Protein AF-A0A2N6DA92-F1 (afdb_monomer)

Mean predicted aligned error: 12.21 Å

Foldseek 3Di:
DDDDDDFWFWDDPPPPRDTDTDGPVCPPPPVVVVCVVVVDDTDGDDDDDDALVRQLVVQDDDPVVLVVVVVVCVVPVHCVSVVSSVVSCVVRPHPDPD

Secondary structure (DSSP, 8-state):
-------EEE---TTSS------GGGGG-HHHHHHHHTT---EEEPPPPPPHHHHHHHHSPPHHHHHHHHHHHHHHT--HHHHHHHHHHHHSPPPP--

Solvent-accessible surface area (backbone atoms only — not comparable to full-atom values): 6214 Å² total; per-residue (Å²): 138,83,86,86,80,78,78,31,46,30,60,81,49,80,88,72,82,52,82,54,86,40,61,62,81,54,74,76,38,69,68,58,49,50,48,40,73,75,71,48,77,69,51,71,51,70,81,77,80,79,49,50,63,57,56,40,62,75,66,52,70,53,71,67,57,50,51,50,35,49,51,49,18,69,76,70,74,52,54,65,44,61,53,53,54,47,53,48,41,67,76,40,54,79,82,78,93,124

Structure (mmCIF, N/CA/C/O backbone):
data_AF-A0A2N6DA92-F1
#
_entry.id   AF-A0A2N6DA92-F1
#
loop_
_atom_site.group_PDB
_atom_site.id
_atom_site.type_symbol
_atom_site.label_atom_id
_atom_site.label_alt_id
_atom_site.label_comp_id
_atom_site.label_asym_id
_atom_site.label_entity_id
_atom_site.label_seq_id
_atom_site.pdbx_PDB_ins_code
_atom_site.Cartn_x
_atom_site.Cartn_y
_atom_site.Cartn_z
_atom_site.occupancy
_atom_site.B_iso_or_equiv
_atom_site.auth_seq_id
_atom_site.auth_comp_id
_atom_site.auth_asym_id
_atom_site.auth_atom_id
_atom_site.pdbx_PDB_model_num
ATOM 1 N N . MET A 1 1 ? -8.203 7.074 -22.242 1.00 30.66 1 MET A N 1
ATOM 2 C CA . MET A 1 1 ? -6.950 7.657 -22.763 1.00 30.66 1 MET A CA 1
ATOM 3 C C . MET A 1 1 ? -5.809 6.896 -22.109 1.00 30.66 1 MET A C 1
ATOM 5 O O . MET A 1 1 ? -5.632 7.027 -20.909 1.00 30.66 1 MET A O 1
ATOM 9 N N . LYS A 1 2 ? -5.155 5.987 -22.840 1.00 24.31 2 LYS A N 1
ATOM 10 C CA . LYS A 1 2 ? -4.042 5.177 -22.326 1.00 24.31 2 LYS A CA 1
ATOM 11 C C . LYS A 1 2 ? -2.791 5.715 -23.011 1.00 24.31 2 LYS A C 1
ATOM 13 O O . LYS A 1 2 ? -2.586 5.451 -24.190 1.00 24.31 2 LYS A O 1
ATOM 18 N N . VAL A 1 3 ? -2.056 6.583 -22.324 1.00 21.64 3 VAL A N 1
ATO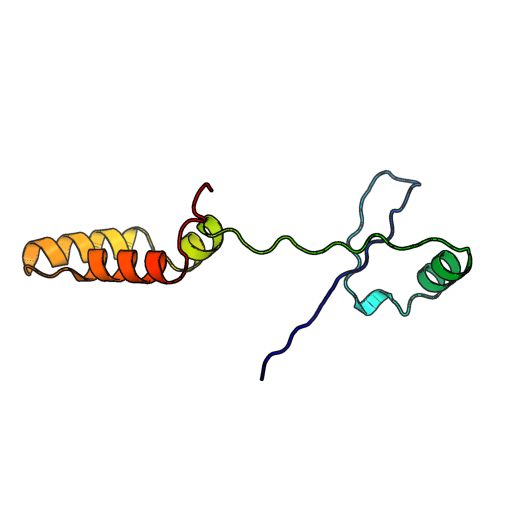M 19 C CA . VAL A 1 3 ? -0.780 7.098 -22.825 1.00 21.64 3 VAL A CA 1
ATOM 20 C C . VAL A 1 3 ? 0.253 6.027 -22.505 1.00 21.64 3 VAL A C 1
ATOM 22 O O . VAL A 1 3 ? 0.660 5.884 -21.359 1.00 21.64 3 VAL A O 1
ATOM 25 N N . ILE A 1 4 ? 0.583 5.208 -23.501 1.00 28.83 4 ILE A N 1
ATOM 26 C CA . ILE A 1 4 ? 1.738 4.312 -23.448 1.00 28.83 4 ILE A CA 1
ATOM 27 C C . ILE A 1 4 ? 2.882 5.099 -24.079 1.00 28.83 4 ILE A C 1
ATOM 29 O O . ILE A 1 4 ? 2.933 5.248 -25.296 1.00 28.83 4 ILE A O 1
ATOM 33 N N . LEU A 1 5 ? 3.743 5.663 -23.245 1.00 29.73 5 LEU A N 1
ATOM 34 C CA . LEU A 1 5 ? 5.006 6.290 -23.623 1.00 29.73 5 LEU A CA 1
ATOM 35 C C . LEU A 1 5 ? 5.963 5.992 -22.446 1.00 29.73 5 LEU A C 1
ATOM 37 O O . LEU A 1 5 ? 5.559 6.205 -21.309 1.00 29.73 5 LEU A O 1
ATOM 41 N N . HIS A 1 6 ? 7.186 5.477 -22.563 1.00 32.78 6 HIS A N 1
ATOM 42 C CA . HIS A 1 6 ? 8.164 5.485 -23.645 1.00 32.78 6 HIS A CA 1
ATOM 43 C C . HIS A 1 6 ? 9.078 4.253 -23.492 1.00 32.78 6 HIS A C 1
ATOM 45 O O . HIS A 1 6 ? 9.568 3.997 -22.396 1.00 32.78 6 HIS A O 1
ATOM 51 N N . ALA A 1 7 ? 9.379 3.533 -24.574 1.00 38.62 7 ALA A N 1
ATOM 52 C CA . ALA A 1 7 ? 10.565 2.677 -24.594 1.00 38.62 7 ALA A CA 1
ATOM 53 C C . ALA A 1 7 ? 11.802 3.588 -24.711 1.00 38.62 7 ALA A C 1
ATOM 55 O O . ALA A 1 7 ? 11.931 4.321 -25.694 1.00 38.62 7 ALA A O 1
ATOM 56 N N . GLY A 1 8 ? 12.667 3.601 -23.695 1.00 49.22 8 GLY A N 1
ATOM 57 C CA . GLY A 1 8 ? 13.948 4.311 -23.731 1.00 49.22 8 GLY A CA 1
ATOM 58 C C . GLY A 1 8 ? 15.002 3.493 -24.483 1.00 49.22 8 GLY A C 1
ATOM 59 O O . GLY A 1 8 ? 15.098 2.282 -24.298 1.00 49.22 8 GLY A O 1
ATOM 60 N N . TYR A 1 9 ? 15.797 4.136 -25.336 1.00 49.66 9 TYR A N 1
ATOM 61 C CA . TYR A 1 9 ? 16.910 3.494 -26.047 1.00 49.66 9 TYR A CA 1
ATOM 62 C C . TYR A 1 9 ? 18.216 3.892 -25.365 1.00 49.66 9 TYR A C 1
ATOM 64 O O . TYR A 1 9 ? 18.424 5.078 -25.139 1.00 49.66 9 TYR A O 1
ATOM 72 N N . TYR A 1 10 ? 19.099 2.940 -25.050 1.00 49.84 10 TYR A N 1
ATOM 73 C CA . TYR A 1 10 ? 20.393 3.233 -24.422 1.00 49.84 10 TYR A CA 1
ATOM 74 C C . TYR A 1 10 ? 21.517 3.116 -25.454 1.00 49.84 10 TYR A C 1
ATOM 76 O O . TYR A 1 10 ? 21.610 2.123 -26.179 1.00 49.84 10 TYR A O 1
ATOM 84 N N . VAL A 1 11 ? 22.412 4.105 -25.483 1.00 46.44 11 VAL A N 1
ATOM 85 C CA . VAL A 1 11 ? 23.694 4.018 -26.197 1.00 46.44 11 VAL A CA 1
ATOM 86 C C . VAL A 1 11 ? 24.772 3.693 -25.163 1.00 46.44 11 VAL A C 1
ATOM 88 O O . VAL A 1 11 ? 24.895 4.372 -24.144 1.00 46.44 11 VAL A O 1
ATOM 91 N N . LYS A 1 12 ? 25.529 2.610 -25.368 1.00 42.06 12 LYS A N 1
ATOM 92 C CA . LYS A 1 12 ? 26.688 2.295 -24.519 1.00 42.06 12 LYS A CA 1
ATOM 93 C C . LYS A 1 12 ? 27.860 3.180 -24.943 1.00 42.06 12 LYS A C 1
ATOM 95 O O . LYS A 1 12 ? 28.466 2.914 -25.974 1.00 42.06 12 LYS A O 1
ATOM 100 N N . ASP A 1 13 ? 28.230 4.158 -24.120 1.00 42.94 13 ASP A N 1
ATOM 101 C CA . ASP A 1 13 ? 29.540 4.809 -24.231 1.00 42.94 13 ASP A CA 1
ATOM 102 C C . ASP A 1 13 ? 30.629 3.840 -23.747 1.00 42.94 13 ASP A C 1
ATOM 104 O O . ASP A 1 13 ? 30.828 3.626 -22.546 1.00 42.94 13 ASP A O 1
ATOM 108 N N . TYR A 1 14 ? 31.339 3.222 -24.692 1.00 39.41 14 TYR A N 1
ATOM 109 C CA . TYR A 1 14 ? 32.429 2.286 -24.397 1.00 39.41 14 TYR A CA 1
ATOM 110 C C . TYR A 1 14 ? 33.711 2.978 -23.902 1.00 39.41 14 TYR A C 1
ATOM 112 O O . TYR A 1 14 ? 34.583 2.298 -23.366 1.00 39.41 14 TYR A O 1
ATOM 120 N N . GLU A 1 15 ? 33.830 4.305 -24.015 1.00 40.94 15 GLU A N 1
ATOM 121 C CA . GLU A 1 15 ? 35.067 5.016 -23.655 1.00 40.94 15 GLU A CA 1
ATOM 122 C C . GLU A 1 15 ? 35.259 5.210 -22.144 1.00 40.94 15 GLU A C 1
ATOM 124 O O . GLU A 1 15 ? 36.393 5.275 -21.683 1.00 40.94 15 GLU A O 1
ATOM 129 N N . ASN A 1 16 ? 34.183 5.237 -21.345 1.00 40.09 16 ASN A N 1
ATOM 130 C CA . ASN A 1 16 ? 34.269 5.617 -19.924 1.00 40.09 16 ASN A CA 1
ATOM 131 C C . ASN A 1 16 ? 33.576 4.648 -18.949 1.00 40.09 16 ASN A C 1
ATOM 133 O O . ASN A 1 16 ? 33.460 4.951 -17.761 1.00 40.09 16 ASN A O 1
ATOM 137 N N . GLY A 1 17 ? 33.068 3.501 -19.422 1.00 40.03 17 GLY A N 1
ATOM 138 C CA . GLY A 1 17 ? 32.395 2.496 -18.579 1.00 40.03 17 GLY A CA 1
ATOM 139 C C . GLY A 1 17 ? 31.134 2.999 -17.855 1.00 40.03 17 GLY A C 1
ATOM 140 O O . GLY A 1 17 ? 30.581 2.299 -17.004 1.00 40.03 17 GLY A O 1
ATOM 141 N N . LYS A 1 18 ? 30.670 4.210 -18.179 1.00 37.16 18 LYS A N 1
ATOM 142 C CA . LYS A 1 18 ? 29.540 4.880 -17.543 1.00 37.16 18 LYS A CA 1
ATOM 143 C C . LYS A 1 18 ? 28.324 4.746 -18.450 1.00 37.16 18 LYS A C 1
ATOM 145 O O . LYS A 1 18 ? 28.267 5.342 -19.516 1.00 37.16 18 LYS A O 1
ATOM 150 N N . LYS A 1 19 ? 27.345 3.953 -18.014 1.00 45.09 19 LYS A N 1
ATOM 151 C CA . LYS A 1 19 ? 26.042 3.842 -18.680 1.00 45.09 19 LYS A CA 1
ATOM 152 C C . LYS A 1 19 ? 25.309 5.178 -18.523 1.00 45.09 19 LYS A C 1
ATOM 154 O O . LYS A 1 19 ? 25.008 5.565 -17.394 1.00 45.09 19 LYS A O 1
ATOM 159 N N . THR A 1 20 ? 25.044 5.886 -19.613 1.00 43.6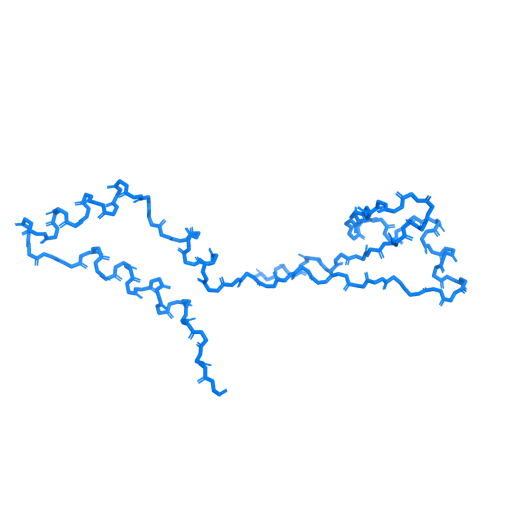9 20 THR A N 1
ATOM 160 C CA . THR A 1 20 ? 24.186 7.076 -19.613 1.00 43.69 20 THR A CA 1
ATOM 161 C C . THR A 1 20 ? 22.792 6.666 -20.091 1.00 43.69 20 THR A C 1
ATOM 163 O O . THR A 1 20 ? 22.641 5.930 -21.063 1.00 43.69 20 THR A O 1
ATOM 166 N N . SER A 1 21 ? 21.762 7.052 -19.334 1.00 45.38 21 SER A N 1
ATOM 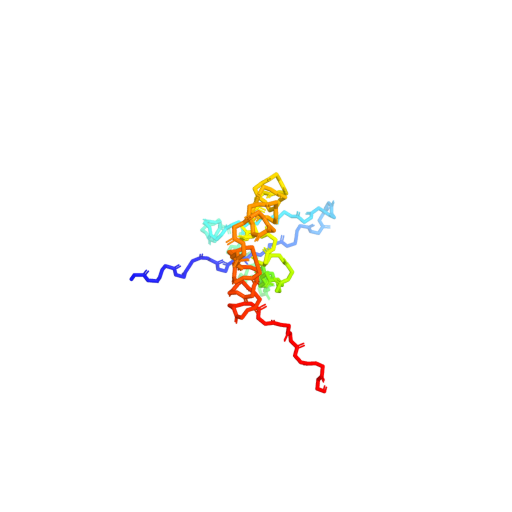167 C CA . SER A 1 21 ? 20.371 6.870 -19.754 1.00 45.38 21 SER A CA 1
ATOM 168 C C . SER A 1 21 ? 20.035 7.959 -20.761 1.00 45.38 21 SER A C 1
ATOM 170 O O . SER A 1 21 ? 20.232 9.138 -20.464 1.00 45.38 21 SER A O 1
ATOM 172 N N . VAL A 1 22 ? 19.537 7.574 -21.931 1.00 48.81 22 VAL A N 1
ATOM 173 C CA . VAL A 1 22 ? 19.007 8.507 -22.926 1.00 48.81 22 VAL A CA 1
ATOM 174 C C . VAL A 1 22 ? 17.504 8.265 -23.022 1.00 48.81 22 VAL A C 1
ATOM 176 O O . VAL A 1 22 ? 17.036 7.255 -23.541 1.00 48.81 22 VAL A O 1
ATOM 179 N N . ASN A 1 23 ? 16.726 9.192 -22.460 1.00 46.97 23 ASN A N 1
ATOM 180 C CA . ASN A 1 23 ? 15.279 9.210 -22.660 1.00 46.97 23 ASN A CA 1
ATOM 181 C C . ASN A 1 23 ? 14.985 9.412 -24.159 1.00 46.97 23 ASN A C 1
ATOM 183 O O . ASN A 1 23 ? 15.759 10.071 -24.855 1.00 46.97 23 ASN A O 1
ATOM 187 N N . GLY A 1 24 ? 13.874 8.852 -24.654 1.00 49.69 24 GLY A N 1
ATOM 188 C CA . GLY A 1 24 ? 13.536 8.737 -26.086 1.00 49.69 24 GLY A CA 1
ATOM 189 C C . GLY A 1 24 ? 13.542 10.030 -26.924 1.00 49.69 24 GLY A C 1
ATOM 190 O O . GLY A 1 24 ? 13.494 9.950 -28.149 1.00 49.69 24 GLY A O 1
ATOM 191 N N . ASP A 1 25 ? 13.676 11.199 -26.299 1.00 46.66 25 ASP A N 1
ATOM 192 C CA . ASP A 1 25 ? 13.828 12.503 -26.955 1.00 46.66 25 ASP A CA 1
ATOM 193 C C . ASP A 1 25 ? 15.184 12.683 -27.673 1.00 46.66 25 ASP A C 1
ATOM 195 O O . ASP A 1 25 ? 15.300 13.513 -28.574 1.00 46.66 25 ASP A O 1
ATOM 199 N N . TYR A 1 26 ? 16.204 11.881 -27.340 1.00 47.72 26 TYR A N 1
ATOM 200 C CA . TYR A 1 26 ? 17.545 11.963 -27.946 1.00 47.72 26 TYR A CA 1
ATOM 201 C C . TYR A 1 26 ? 17.715 11.154 -29.242 1.00 47.72 26 TYR A C 1
ATOM 203 O O . TYR A 1 26 ? 18.779 11.190 -29.855 1.00 47.72 26 TYR A O 1
ATOM 211 N N . LEU A 1 27 ? 16.671 10.471 -29.729 1.00 49.97 27 LEU A N 1
ATOM 212 C CA . LEU A 1 27 ? 16.712 9.770 -31.024 1.00 49.97 27 LEU A CA 1
ATOM 213 C C . LEU A 1 27 ? 16.888 10.717 -32.228 1.00 49.97 27 LEU A C 1
ATOM 215 O O . LEU A 1 27 ? 17.134 10.249 -33.337 1.00 49.97 27 LEU A O 1
ATOM 219 N N . GLN A 1 28 ? 16.765 12.032 -32.030 1.00 51.28 28 GLN A N 1
ATOM 220 C CA . GLN A 1 28 ? 17.033 13.052 -33.051 1.00 51.28 28 GLN A CA 1
ATOM 221 C C . GLN A 1 28 ? 18.497 13.525 -33.068 1.00 51.28 28 GLN A C 1
ATOM 223 O O . GLN A 1 28 ? 18.862 14.323 -33.931 1.00 51.28 28 GLN A O 1
ATOM 228 N N . ASP A 1 29 ? 19.336 13.052 -32.142 1.00 56.78 29 ASP A N 1
ATOM 229 C CA . ASP A 1 29 ? 20.760 13.375 -32.126 1.00 56.78 29 ASP A CA 1
ATOM 230 C C . ASP A 1 29 ? 21.461 12.726 -33.331 1.00 56.78 29 ASP A C 1
ATOM 232 O O . ASP A 1 29 ? 21.384 11.513 -33.563 1.00 56.78 29 ASP A O 1
ATOM 236 N N . SER A 1 30 ? 22.142 13.552 -34.124 1.00 57.03 30 SER A N 1
ATOM 237 C CA . SER A 1 30 ? 22.827 13.123 -35.341 1.00 57.03 30 SER A CA 1
ATOM 238 C C . SER A 1 30 ? 23.943 12.112 -35.069 1.00 57.03 30 SER A C 1
ATOM 240 O O . SER A 1 30 ? 24.216 11.280 -35.937 1.00 57.03 30 SER A O 1
ATOM 242 N N . ALA A 1 31 ? 24.545 12.118 -33.877 1.00 62.69 31 ALA A N 1
ATOM 243 C CA . ALA A 1 31 ? 25.555 11.141 -33.482 1.00 62.69 31 ALA A CA 1
ATOM 244 C C . ALA A 1 31 ? 24.947 9.745 -33.269 1.00 62.69 31 ALA A C 1
ATOM 246 O O . ALA A 1 31 ? 25.519 8.745 -33.705 1.00 62.69 31 ALA A O 1
ATOM 247 N N . VAL A 1 32 ? 23.750 9.668 -32.676 1.00 63.38 32 VAL A N 1
ATOM 248 C CA . VAL A 1 32 ? 23.028 8.400 -32.465 1.00 63.38 32 VAL A CA 1
ATOM 249 C C . VAL A 1 32 ? 22.582 7.808 -33.803 1.00 63.38 32 VAL A C 1
ATOM 251 O O . VAL A 1 32 ? 22.711 6.605 -34.024 1.00 63.38 32 VAL A O 1
ATOM 254 N N . GLN A 1 33 ? 22.122 8.651 -34.730 1.00 63.38 33 GLN A N 1
ATOM 255 C CA . GLN A 1 33 ? 21.742 8.221 -36.080 1.00 63.38 33 GLN A CA 1
ATOM 256 C C . GLN A 1 33 ? 22.941 7.728 -36.901 1.00 63.38 33 GLN A C 1
ATOM 258 O O . GLN A 1 33 ? 22.822 6.723 -37.600 1.00 63.38 33 GLN A O 1
ATOM 263 N N . ALA A 1 34 ? 24.101 8.384 -36.793 1.00 67.44 34 ALA A N 1
ATOM 264 C CA . ALA A 1 34 ? 25.332 7.926 -37.439 1.00 67.44 34 ALA A CA 1
ATOM 265 C C . ALA A 1 34 ? 25.779 6.559 -36.894 1.00 67.44 34 ALA A C 1
ATOM 267 O O . ALA A 1 34 ? 26.067 5.650 -37.668 1.00 67.44 34 ALA A O 1
ATOM 268 N N . TRP A 1 35 ? 25.726 6.375 -35.573 1.00 68.00 35 TRP A N 1
ATOM 269 C CA . TRP A 1 35 ? 26.066 5.107 -34.927 1.00 68.00 35 TRP A CA 1
ATOM 270 C C . TRP A 1 35 ? 25.144 3.954 -35.359 1.00 68.00 35 TRP A C 1
ATOM 272 O O . TRP A 1 35 ? 25.618 2.843 -35.611 1.00 68.00 35 TRP A O 1
ATOM 282 N N . ILE A 1 36 ? 23.843 4.224 -35.523 1.00 70.12 36 ILE A N 1
ATOM 283 C CA . ILE A 1 36 ? 22.876 3.268 -36.088 1.00 70.12 36 ILE A CA 1
ATOM 284 C C . ILE A 1 36 ? 23.173 2.985 -37.571 1.00 70.12 36 ILE A C 1
ATOM 286 O O . ILE A 1 36 ? 23.124 1.831 -37.999 1.00 70.12 36 ILE A O 1
ATOM 290 N N . ALA A 1 37 ? 23.516 4.009 -38.362 1.00 74.50 37 ALA A N 1
ATOM 291 C CA . ALA A 1 37 ? 23.849 3.870 -39.785 1.00 74.50 37 ALA A CA 1
ATOM 292 C C . ALA A 1 37 ? 25.130 3.049 -40.034 1.00 74.50 37 ALA A C 1
ATOM 294 O O . ALA A 1 37 ? 25.257 2.413 -41.080 1.00 74.50 37 ALA A O 1
ATOM 295 N N . GLU A 1 38 ? 26.043 3.003 -39.062 1.00 73.81 38 GLU A N 1
ATOM 296 C CA . GLU A 1 38 ? 27.226 2.128 -39.052 1.00 73.81 38 GLU A CA 1
ATOM 297 C C . GLU A 1 38 ? 26.895 0.650 -38.754 1.00 73.81 38 GLU A C 1
ATOM 299 O O . GLU A 1 38 ? 27.787 -0.198 -38.740 1.00 73.81 38 GLU A O 1
ATOM 304 N N . GLY A 1 39 ? 25.616 0.317 -38.551 1.00 68.69 39 GLY A N 1
ATOM 305 C CA . GLY A 1 39 ? 25.139 -1.048 -38.322 1.00 68.69 39 GLY A CA 1
ATOM 306 C C . GLY A 1 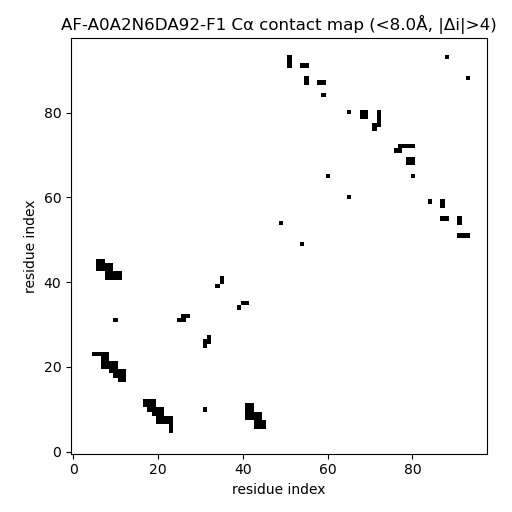39 ? 25.061 -1.452 -36.849 1.00 68.69 39 GLY A C 1
ATOM 307 O O . GLY A 1 39 ? 24.830 -2.626 -36.557 1.00 68.69 39 GLY A O 1
ATOM 308 N N . ASN A 1 40 ? 25.232 -0.511 -35.916 1.00 70.81 40 ASN A N 1
ATOM 309 C CA . ASN A 1 40 ? 25.061 -0.781 -34.493 1.00 70.81 40 ASN A CA 1
ATOM 310 C C . ASN A 1 40 ? 23.581 -0.724 -34.101 1.00 70.81 40 ASN A C 1
ATOM 312 O O . ASN A 1 40 ? 22.823 0.134 -34.549 1.00 70.81 40 ASN A O 1
ATOM 316 N N . THR A 1 41 ? 23.166 -1.623 -33.214 1.00 62.78 41 THR A N 1
ATOM 317 C CA . THR A 1 41 ? 21.813 -1.627 -32.650 1.00 62.78 41 THR A CA 1
ATOM 318 C C . THR A 1 41 ? 21.858 -1.126 -31.206 1.00 62.78 41 THR A C 1
ATOM 320 O O . THR A 1 41 ? 22.533 -1.761 -30.387 1.00 62.78 41 THR A O 1
ATOM 323 N N . PRO A 1 42 ? 21.149 -0.033 -30.860 1.00 64.81 42 PRO A N 1
ATOM 324 C CA . PRO A 1 42 ? 20.977 0.376 -29.474 1.00 64.81 42 PRO A CA 1
ATOM 325 C C . PRO A 1 42 ? 20.344 -0.749 -28.659 1.00 64.81 42 PRO A C 1
ATOM 327 O O . PRO A 1 42 ? 19.439 -1.437 -29.133 1.00 64.81 42 PRO A O 1
ATOM 330 N N . ASP A 1 43 ? 20.816 -0.921 -27.429 1.00 57.78 43 ASP A N 1
ATOM 331 C CA . ASP A 1 43 ? 20.187 -1.846 -26.496 1.00 57.78 43 ASP A CA 1
ATOM 332 C C . ASP A 1 43 ? 18.884 -1.198 -26.014 1.00 57.78 43 ASP A C 1
ATOM 334 O O . ASP A 1 43 ? 18.879 -0.081 -25.478 1.00 57.78 43 ASP A O 1
ATOM 338 N N . VAL A 1 44 ? 17.763 -1.864 -26.278 1.00 56.97 44 VAL A N 1
ATOM 339 C CA . VAL A 1 44 ? 16.446 -1.394 -25.858 1.00 56.97 44 VAL A CA 1
ATOM 340 C C . VAL A 1 44 ? 16.295 -1.767 -24.393 1.00 56.97 44 VAL A C 1
ATOM 342 O O . VAL A 1 44 ? 15.940 -2.894 -24.055 1.00 56.97 44 VAL A O 1
ATOM 345 N N . TYR A 1 45 ? 16.556 -0.818 -23.502 1.00 55.19 45 TYR A N 1
ATOM 346 C CA . TYR A 1 45 ? 16.237 -1.025 -22.100 1.00 55.19 45 TYR A CA 1
ATOM 347 C C . TYR A 1 45 ? 14.728 -0.931 -21.936 1.00 55.19 45 TYR A C 1
ATOM 349 O O . TYR A 1 45 ? 14.090 0.088 -22.210 1.00 55.19 45 TYR A O 1
ATOM 357 N N . GLN A 1 46 ? 14.149 -2.031 -21.497 1.00 54.84 46 GLN A N 1
ATOM 358 C CA . GLN A 1 46 ? 12.811 -2.029 -20.947 1.00 54.84 46 GLN A CA 1
ATOM 359 C C . GLN A 1 46 ? 12.986 -1.856 -19.446 1.00 54.84 46 GLN A C 1
ATOM 361 O O . GLN A 1 46 ? 13.648 -2.680 -18.810 1.00 54.84 46 GLN A O 1
ATOM 366 N N . GLU A 1 47 ? 12.458 -0.761 -18.896 1.00 64.56 47 GLU A N 1
ATOM 367 C CA . GLU A 1 47 ? 12.347 -0.652 -17.446 1.00 64.56 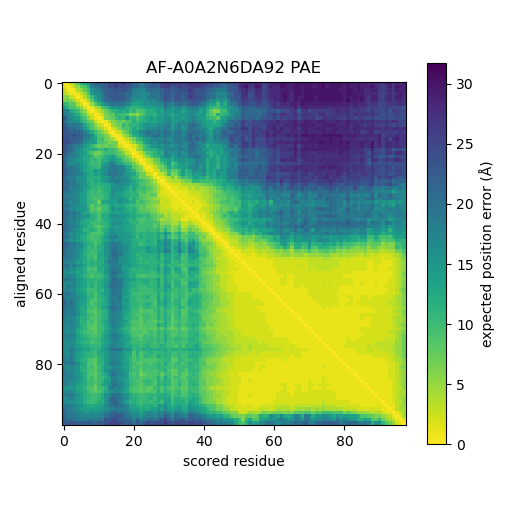47 GLU A CA 1
ATOM 368 C C . GLU A 1 47 ? 11.562 -1.876 -16.964 1.00 64.56 47 GLU A C 1
ATOM 370 O O . GLU A 1 47 ? 10.525 -2.193 -17.559 1.00 64.56 47 GLU A O 1
ATOM 375 N N . PRO A 1 48 ? 12.086 -2.642 -15.991 1.00 75.94 48 PRO A N 1
ATOM 376 C CA . PRO A 1 48 ? 11.376 -3.817 -15.529 1.00 75.94 48 PRO A CA 1
ATOM 377 C C . PRO A 1 48 ? 10.012 -3.384 -14.992 1.00 75.94 48 PRO A C 1
ATOM 379 O O . PRO A 1 48 ? 9.912 -2.408 -14.250 1.00 75.94 48 PRO A O 1
ATOM 382 N N . GLU A 1 49 ? 8.966 -4.118 -15.367 1.00 81.50 49 GLU A N 1
ATOM 383 C CA . GLU A 1 49 ? 7.646 -3.922 -14.774 1.00 81.50 49 GLU A CA 1
ATOM 384 C C . GLU A 1 49 ? 7.748 -4.065 -13.245 1.00 81.50 49 GLU A C 1
ATOM 386 O O . GLU A 1 49 ? 8.446 -4.971 -12.764 1.00 81.50 49 GLU A O 1
ATOM 391 N N . PRO A 1 50 ? 7.065 -3.205 -12.469 1.00 88.12 50 PRO A N 1
ATOM 392 C CA . PRO A 1 50 ? 7.127 -3.262 -11.019 1.00 88.12 50 PRO A CA 1
ATOM 393 C C . PRO A 1 50 ? 6.604 -4.608 -10.514 1.00 88.12 50 PRO A C 1
ATOM 395 O O . PRO A 1 50 ? 5.582 -5.139 -10.958 1.00 88.12 50 PRO A O 1
ATOM 398 N N . THR A 1 51 ? 7.303 -5.162 -9.537 1.00 91.94 51 THR A N 1
ATOM 399 C CA . THR A 1 51 ? 6.924 -6.394 -8.854 1.00 91.94 51 THR A CA 1
ATOM 400 C C . THR A 1 51 ? 5.639 -6.203 -8.044 1.00 91.94 51 THR A C 1
ATOM 402 O O . THR A 1 51 ? 5.290 -5.099 -7.621 1.00 91.94 51 THR A O 1
ATOM 405 N N . TYR A 1 52 ? 4.953 -7.304 -7.711 1.00 94.50 52 TYR A N 1
ATOM 406 C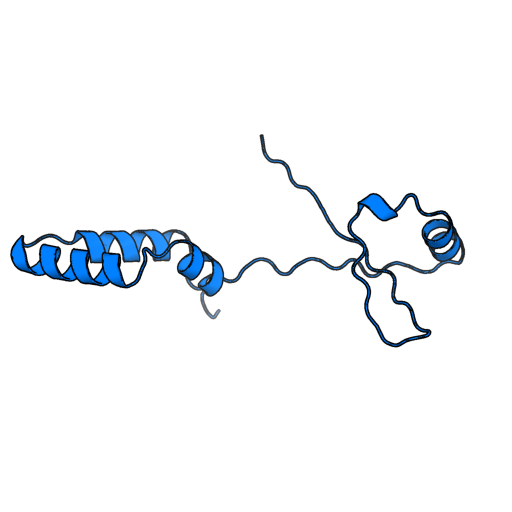 CA . TYR A 1 52 ? 3.795 -7.242 -6.808 1.00 94.50 52 TYR A CA 1
ATOM 407 C C . TYR A 1 52 ? 4.151 -6.624 -5.440 1.00 94.50 52 TYR A C 1
ATOM 409 O O . TYR A 1 52 ? 3.279 -6.092 -4.760 1.00 94.50 52 TYR A O 1
ATOM 417 N N . ILE A 1 53 ? 5.415 -6.717 -5.007 1.00 95.94 53 ILE A N 1
ATOM 418 C CA . ILE A 1 53 ? 5.884 -6.135 -3.745 1.00 95.94 53 ILE A CA 1
ATOM 419 C C . ILE A 1 53 ? 5.871 -4.613 -3.851 1.00 95.94 53 ILE A C 1
ATOM 421 O O . ILE A 1 53 ? 5.270 -3.964 -2.997 1.00 95.94 53 ILE A O 1
ATOM 425 N N . GLU A 1 54 ? 6.472 -4.068 -4.907 1.00 95.06 54 GLU A N 1
ATOM 426 C CA . GLU A 1 54 ? 6.536 -2.624 -5.158 1.00 95.06 54 GLU A CA 1
ATOM 427 C C . GLU A 1 54 ? 5.133 -2.035 -5.328 1.00 95.06 54 GLU A C 1
ATOM 429 O O . GLU A 1 54 ? 4.804 -1.030 -4.700 1.00 95.06 54 GLU A O 1
ATOM 434 N N . LEU A 1 55 ? 4.266 -2.719 -6.079 1.00 96.38 55 LEU A N 1
ATOM 435 C CA . LEU A 1 55 ? 2.878 -2.298 -6.282 1.00 96.38 55 LEU A CA 1
ATOM 436 C C . LEU A 1 55 ? 2.075 -2.259 -4.973 1.00 96.38 55 LEU A C 1
ATOM 438 O O . LEU A 1 55 ? 1.353 -1.299 -4.715 1.00 96.38 55 LEU A O 1
ATOM 442 N N . ARG A 1 56 ? 2.221 -3.269 -4.105 1.00 97.81 56 ARG A N 1
ATOM 443 C CA . ARG A 1 56 ? 1.549 -3.274 -2.793 1.00 97.81 56 ARG A CA 1
ATOM 444 C C . ARG A 1 56 ? 2.117 -2.215 -1.857 1.00 97.81 56 ARG A C 1
ATOM 446 O O . ARG A 1 56 ? 1.352 -1.558 -1.164 1.00 97.81 56 ARG A O 1
ATOM 453 N N . GLN A 1 57 ? 3.439 -2.051 -1.822 1.00 97.81 57 GLN A N 1
ATOM 454 C CA . GLN A 1 57 ? 4.093 -1.033 -0.996 1.00 97.81 57 GLN A CA 1
ATOM 455 C C . GLN A 1 57 ? 3.649 0.380 -1.375 1.00 97.81 57 GLN A C 1
ATOM 457 O O . GLN A 1 57 ? 3.457 1.199 -0.482 1.00 97.81 57 GLN A O 1
ATOM 462 N N . ALA A 1 58 ? 3.448 0.639 -2.669 1.00 96.94 58 ALA A N 1
ATOM 463 C CA . ALA A 1 58 ? 2.954 1.918 -3.163 1.00 96.94 58 ALA A CA 1
ATOM 464 C C . ALA A 1 58 ? 1.492 2.206 -2.772 1.00 96.94 58 ALA A C 1
ATOM 466 O O . ALA A 1 58 ? 1.117 3.372 -2.686 1.00 96.94 58 ALA A O 1
ATOM 467 N N . GLU A 1 59 ? 0.670 1.176 -2.538 1.00 98.19 59 GLU A N 1
ATOM 468 C CA . GLU A 1 59 ? -0.751 1.342 -2.187 1.00 98.19 59 GLU A CA 1
ATOM 469 C C . GLU A 1 59 ? -1.081 1.146 -0.712 1.00 98.19 59 GLU A C 1
ATOM 471 O O . GLU A 1 59 ? -2.166 1.534 -0.279 1.00 98.19 59 GLU A O 1
ATOM 476 N N . TYR A 1 60 ? -0.187 0.554 0.080 1.00 98.44 60 TYR A N 1
ATOM 477 C CA . TYR A 1 60 ? -0.436 0.443 1.507 1.00 98.44 60 TYR A CA 1
ATOM 478 C C . TYR A 1 60 ? -0.587 1.832 2.141 1.00 98.44 60 TYR A C 1
ATOM 480 O O . TYR A 1 60 ? 0.254 2.705 1.910 1.00 98.44 60 TYR A O 1
ATOM 488 N N . PRO A 1 61 ? -1.602 2.026 3.007 1.00 98.38 61 PRO A N 1
ATOM 489 C CA . PRO A 1 61 ? -1.654 3.197 3.870 1.00 98.38 61 PRO A CA 1
ATOM 490 C C . PRO A 1 61 ? -0.383 3.294 4.713 1.00 98.38 61 PRO A C 1
ATOM 492 O O . PRO A 1 61 ? 0.331 2.300 4.914 1.00 98.38 61 PRO A O 1
ATOM 495 N N . SER A 1 62 ? -0.106 4.470 5.263 1.00 98.44 62 SER A N 1
ATOM 496 C CA . SER A 1 62 ? 1.035 4.629 6.161 1.00 98.44 62 SER A CA 1
ATOM 497 C C . SER A 1 62 ? 0.934 3.679 7.359 1.00 98.44 62 SER A C 1
ATOM 499 O O . SER A 1 62 ? -0.152 3.264 7.768 1.00 98.44 62 SER A O 1
ATOM 501 N N . LEU A 1 63 ? 2.072 3.345 7.973 1.00 98.38 63 LEU A N 1
ATOM 502 C CA . LEU A 1 63 ? 2.065 2.470 9.148 1.00 98.38 63 LEU A CA 1
ATOM 503 C C . LEU A 1 63 ? 1.222 3.057 10.296 1.00 98.38 63 LEU A C 1
ATOM 505 O O . LEU A 1 63 ? 0.568 2.306 11.011 1.00 98.38 63 LEU A O 1
ATOM 509 N N . ALA A 1 64 ? 1.203 4.386 10.445 1.00 98.62 64 ALA A N 1
ATOM 510 C CA . ALA A 1 64 ? 0.386 5.066 11.446 1.00 98.62 64 ALA A CA 1
ATOM 511 C C . ALA A 1 64 ? -1.116 4.842 11.208 1.00 98.62 64 ALA A C 1
ATOM 513 O O . ALA A 1 64 ? -1.816 4.423 12.125 1.00 98.62 64 ALA A O 1
ATOM 514 N N . GLU A 1 65 ? -1.593 5.034 9.975 1.00 98.69 65 GLU A N 1
ATOM 515 C CA . GLU A 1 65 ? -2.990 4.760 9.610 1.00 98.69 65 GLU A CA 1
ATOM 516 C C . GLU A 1 65 ? -3.326 3.278 9.777 1.00 98.69 65 GLU A C 1
ATOM 518 O O . GLU A 1 65 ? -4.382 2.935 10.297 1.00 98.69 65 GLU A O 1
ATOM 523 N N . GLN A 1 66 ? -2.416 2.378 9.397 1.00 98.75 66 GLN A N 1
ATOM 524 C CA . GLN A 1 66 ? -2.627 0.943 9.585 1.00 98.75 66 GLN A CA 1
ATOM 525 C C . GLN A 1 66 ? -2.788 0.555 11.055 1.00 98.75 66 GLN A C 1
ATOM 527 O O . GLN A 1 66 ? -3.612 -0.303 11.371 1.00 98.75 66 GLN A O 1
ATOM 532 N N . LEU A 1 67 ? -2.004 1.148 11.954 1.00 98.81 67 LEU A N 1
ATOM 533 C CA . LEU A 1 67 ? -2.114 0.894 13.390 1.00 98.81 67 LEU A CA 1
ATOM 534 C C . LEU A 1 67 ? -3.402 1.491 13.975 1.00 98.81 67 LEU A C 1
ATOM 536 O O . LEU A 1 67 ? -4.054 0.828 14.780 1.00 98.81 67 LEU A O 1
ATOM 540 N N . ASP A 1 68 ? -3.794 2.692 13.544 1.00 98.81 68 ASP A N 1
ATOM 541 C CA . ASP A 1 68 ? -5.042 3.334 13.975 1.00 98.81 68 ASP A CA 1
ATOM 542 C C . ASP A 1 68 ? -6.274 2.535 13.522 1.00 98.81 68 ASP A C 1
ATOM 544 O O . ASP A 1 68 ? -7.146 2.227 14.334 1.00 98.81 68 ASP A O 1
ATOM 548 N N . MET A 1 69 ? -6.302 2.079 12.265 1.00 98.75 69 MET A N 1
ATOM 549 C CA . MET A 1 69 ? -7.373 1.212 11.761 1.00 98.75 69 MET A CA 1
ATOM 550 C C . MET A 1 69 ? -7.470 -0.099 12.550 1.00 98.75 69 MET A C 1
ATOM 552 O O . MET A 1 69 ? -8.569 -0.494 12.922 1.00 98.75 69 MET A O 1
ATOM 556 N N . GLN A 1 70 ? -6.344 -0.758 12.857 1.00 98.75 70 GLN A N 1
ATOM 557 C CA . GLN A 1 70 ? -6.350 -1.989 13.665 1.00 98.75 70 GLN A CA 1
ATOM 558 C C . GLN A 1 70 ? -6.886 -1.753 15.081 1.00 98.75 70 GLN A C 1
ATOM 560 O O . GLN A 1 70 ? -7.604 -2.595 15.624 1.00 98.75 70 GLN A O 1
ATOM 565 N N . TYR A 1 71 ? -6.540 -0.616 15.688 1.00 98.75 71 TYR A N 1
ATOM 566 C CA . TYR A 1 71 ? -7.078 -0.238 16.989 1.00 98.75 71 TYR A CA 1
ATOM 567 C C . TYR A 1 71 ? -8.598 -0.054 16.919 1.00 98.75 71 TYR A C 1
ATOM 569 O O . TYR A 1 71 ? -9.324 -0.659 17.709 1.00 98.75 71 TYR A O 1
ATOM 577 N N . TRP A 1 72 ? -9.094 0.717 15.949 1.00 98.69 72 TRP A N 1
ATOM 578 C CA . TRP A 1 72 ? -10.530 0.949 15.794 1.00 98.69 72 TRP A CA 1
ATOM 579 C C . TRP A 1 72 ? -11.307 -0.304 15.401 1.00 98.69 72 TRP A C 1
ATOM 581 O O . TRP A 1 72 ? -12.416 -0.485 15.898 1.00 98.69 72 TRP A O 1
ATOM 591 N N . ASP A 1 73 ? -10.726 -1.197 14.603 1.00 98.75 73 ASP A N 1
ATOM 592 C CA . ASP A 1 73 ? -11.307 -2.508 14.302 1.00 98.75 73 ASP A CA 1
ATOM 593 C C . ASP A 1 73 ? -11.532 -3.327 15.575 1.00 98.75 73 ASP A C 1
ATOM 595 O O . ASP A 1 73 ? -12.615 -3.880 15.775 1.00 98.75 73 ASP A O 1
ATOM 599 N N . SER A 1 74 ? -10.558 -3.326 16.488 1.00 98.38 74 SER A N 1
ATOM 600 C CA . SER A 1 74 ? -10.682 -3.979 17.796 1.00 98.38 74 SER A CA 1
ATOM 601 C C . SER A 1 74 ? -11.757 -3.332 18.680 1.00 98.38 74 SER A C 1
ATOM 603 O O . SER A 1 74 ? -12.553 -4.033 19.305 1.00 98.38 74 SER A O 1
ATOM 605 N N . VAL A 1 75 ? -11.819 -1.996 18.718 1.00 98.69 75 VAL A N 1
ATOM 606 C CA . VAL A 1 75 ? -12.781 -1.250 19.552 1.00 98.69 75 VAL A CA 1
ATOM 607 C C . VAL A 1 75 ? -14.217 -1.387 19.037 1.00 98.69 75 VAL A C 1
ATOM 609 O O . VAL A 1 75 ? -15.145 -1.505 19.837 1.00 98.69 75 VAL A O 1
ATOM 612 N N . ASN A 1 76 ? -14.404 -1.378 17.717 1.00 98.56 76 ASN A N 1
ATOM 613 C CA . ASN A 1 76 ? -15.720 -1.300 17.082 1.00 98.56 76 ASN A CA 1
ATOM 614 C C . ASN A 1 76 ? -16.222 -2.644 16.537 1.00 98.56 76 ASN A C 1
ATOM 616 O O . ASN A 1 76 ? -17.366 -2.723 16.090 1.00 98.56 76 ASN A O 1
ATOM 620 N N . GLY A 1 77 ? -15.394 -3.692 16.548 1.00 98.38 77 GLY A N 1
ATOM 621 C CA . GLY A 1 77 ? -15.727 -4.979 15.936 1.00 98.38 77 GLY A CA 1
ATOM 62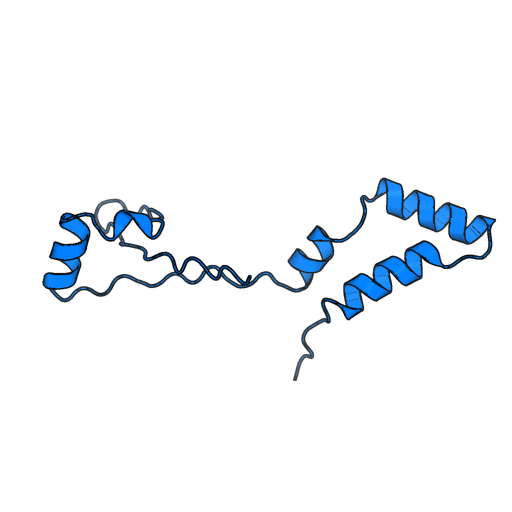2 C C . GLY A 1 77 ? -15.836 -4.898 14.411 1.00 98.38 77 GLY A C 1
ATOM 623 O O . GLY A 1 77 ? -16.684 -5.568 13.820 1.00 98.38 77 GLY A O 1
ATOM 624 N N . THR A 1 78 ? -15.019 -4.052 13.782 1.00 98.69 78 THR A N 1
ATOM 625 C CA . THR A 1 78 ? -14.957 -3.882 12.322 1.00 98.69 78 THR A CA 1
ATOM 626 C C . THR A 1 78 ? -13.733 -4.585 11.730 1.00 98.69 78 THR A C 1
ATOM 628 O O . THR A 1 78 ? -12.913 -5.146 12.456 1.00 98.69 78 THR A O 1
ATOM 631 N N . THR A 1 79 ? -13.632 -4.603 10.400 1.00 98.69 79 THR A N 1
ATOM 632 C CA . THR A 1 79 ? -12.556 -5.271 9.642 1.00 98.69 79 THR A CA 1
ATOM 633 C C . THR A 1 79 ? -11.891 -4.353 8.618 1.00 98.69 79 THR A C 1
ATOM 635 O O . THR A 1 79 ? -11.292 -4.830 7.657 1.00 98.69 79 THR A O 1
ATOM 638 N N . VAL A 1 80 ? -11.973 -3.035 8.801 1.00 98.56 80 VAL A N 1
ATOM 639 C CA . VAL A 1 80 ? -11.522 -2.035 7.822 1.00 98.56 80 VAL A CA 1
ATOM 640 C C . VAL A 1 80 ? -10.059 -2.243 7.430 1.00 98.56 80 VAL A C 1
ATOM 642 O O . VAL A 1 80 ? -9.735 -2.215 6.240 1.00 98.56 80 VAL A O 1
ATOM 645 N N . TRP A 1 81 ? -9.169 -2.492 8.394 1.00 98.75 81 TRP A N 1
ATOM 646 C CA . TRP A 1 81 ? -7.760 -2.765 8.110 1.00 98.75 81 TRP A CA 1
ATOM 647 C C . TRP A 1 81 ? -7.598 -4.059 7.308 1.00 98.75 81 TRP A C 1
ATOM 649 O O . TRP A 1 81 ? -6.910 -4.073 6.286 1.00 98.75 81 TRP A O 1
ATOM 659 N N . ALA A 1 82 ? -8.251 -5.138 7.747 1.00 98.69 82 ALA A N 1
ATOM 660 C CA . ALA A 1 82 ? -8.145 -6.444 7.102 1.00 98.69 82 ALA A CA 1
ATOM 661 C C . ALA A 1 82 ? -8.662 -6.401 5.655 1.00 98.69 82 ALA A C 1
ATOM 663 O O . ALA A 1 82 ? -7.974 -6.872 4.746 1.00 98.69 82 ALA A O 1
ATOM 664 N N . ASP A 1 83 ? -9.812 -5.764 5.434 1.00 98.81 83 ASP A N 1
ATOM 665 C CA . ASP A 1 83 ? -10.445 -5.611 4.124 1.00 98.81 83 ASP A CA 1
ATOM 666 C C . ASP A 1 83 ? -9.594 -4.738 3.194 1.00 98.81 83 ASP A C 1
ATOM 668 O O . ASP A 1 83 ? -9.390 -5.077 2.025 1.00 98.81 83 ASP A O 1
ATOM 672 N N . THR A 1 84 ? -9.011 -3.656 3.721 1.00 98.69 84 THR A N 1
ATOM 673 C CA . THR A 1 84 ? -8.092 -2.792 2.965 1.00 98.69 84 THR A CA 1
ATOM 674 C C . THR A 1 84 ? -6.878 -3.583 2.480 1.00 98.69 84 THR A C 1
ATOM 676 O O . THR A 1 84 ? -6.578 -3.590 1.282 1.00 98.69 84 THR A O 1
ATOM 679 N N . ILE A 1 85 ? -6.205 -4.304 3.384 1.00 98.62 85 ILE A N 1
ATOM 680 C CA . ILE A 1 85 ? -5.032 -5.121 3.050 1.00 98.62 85 ILE A CA 1
ATOM 681 C C . ILE A 1 85 ? -5.395 -6.232 2.062 1.00 98.62 85 ILE A C 1
ATOM 683 O O . ILE A 1 85 ? -4.618 -6.504 1.143 1.00 98.62 85 ILE A O 1
ATOM 687 N N . GLN A 1 86 ? -6.550 -6.876 2.232 1.00 98.62 86 GLN A N 1
ATOM 688 C CA . GLN A 1 86 ? -7.006 -7.922 1.323 1.00 98.62 86 GLN A CA 1
ATOM 689 C C . GLN A 1 86 ? -7.258 -7.362 -0.080 1.00 98.62 86 GLN A C 1
ATOM 691 O O . GLN A 1 86 ? -6.722 -7.912 -1.039 1.00 98.62 86 GLN A O 1
ATOM 696 N N . SER A 1 87 ? -7.938 -6.218 -0.204 1.00 98.56 87 SER A N 1
ATOM 697 C CA . SER A 1 87 ? -8.201 -5.596 -1.509 1.00 98.56 87 SER A CA 1
ATOM 698 C C . SER A 1 87 ? -6.913 -5.284 -2.289 1.00 98.56 87 SER A C 1
ATOM 700 O O . SER A 1 87 ? -6.833 -5.545 -3.489 1.00 98.56 87 SER A O 1
ATOM 702 N N . ILE A 1 88 ? -5.863 -4.813 -1.604 1.00 98.50 88 ILE A N 1
ATOM 703 C CA . ILE A 1 88 ? -4.554 -4.517 -2.209 1.00 98.50 88 ILE A CA 1
ATOM 704 C C . ILE A 1 88 ? -3.865 -5.811 -2.668 1.00 98.50 88 ILE A C 1
ATOM 706 O O . ILE A 1 88 ? -3.247 -5.863 -3.734 1.00 98.50 88 ILE A O 1
ATOM 710 N N . LYS A 1 89 ? -3.976 -6.888 -1.883 1.00 97.94 89 LYS A N 1
ATOM 711 C CA . LYS A 1 89 ? -3.410 -8.198 -2.237 1.00 97.94 89 LYS A CA 1
ATOM 712 C C . LYS A 1 89 ? -4.149 -8.864 -3.393 1.00 97.94 89 LYS A C 1
ATOM 714 O O . LYS A 1 89 ? -3.482 -9.519 -4.191 1.00 97.94 89 LYS A O 1
ATOM 719 N N . ASP A 1 90 ? -5.461 -8.682 -3.478 1.00 97.81 90 ASP A N 1
ATOM 720 C CA . ASP A 1 90 ? -6.295 -9.182 -4.573 1.00 97.81 90 ASP A CA 1
ATOM 721 C C . ASP A 1 90 ? -6.024 -8.415 -5.868 1.00 97.81 90 ASP A C 1
ATOM 723 O O . ASP A 1 90 ? -5.950 -9.013 -6.940 1.00 97.81 90 ASP A O 1
ATOM 727 N N . LYS A 1 91 ? -5.797 -7.099 -5.770 1.00 97.31 91 LYS A N 1
ATOM 728 C CA . LYS A 1 91 ? -5.393 -6.254 -6.900 1.00 97.31 91 LYS A CA 1
ATOM 729 C C . LYS A 1 91 ? -4.014 -6.632 -7.451 1.00 97.31 91 LYS A C 1
ATOM 731 O O . LYS A 1 91 ? -3.814 -6.609 -8.662 1.00 97.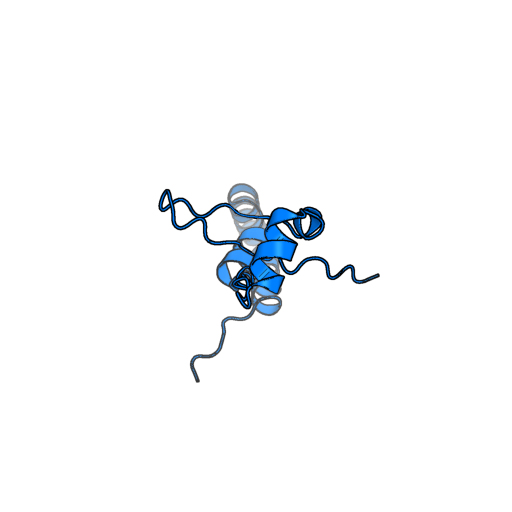31 91 LYS A O 1
ATOM 736 N N . TYR A 1 92 ? -3.083 -7.007 -6.571 1.00 96.44 92 TYR A N 1
ATOM 737 C CA . TYR A 1 92 ? -1.710 -7.386 -6.920 1.00 96.44 92 TYR A CA 1
ATOM 738 C C . TYR A 1 92 ? -1.370 -8.774 -6.372 1.00 96.44 92 TYR A C 1
ATOM 740 O O . TYR A 1 92 ? -0.644 -8.869 -5.374 1.00 96.44 92 TYR A O 1
ATOM 748 N N . PRO A 1 93 ? -1.900 -9.864 -6.953 1.00 96.38 93 PRO A N 1
ATOM 749 C CA . PRO A 1 93 ? -1.699 -11.211 -6.432 1.00 96.38 93 PRO A CA 1
ATOM 750 C C . PRO A 1 93 ? -0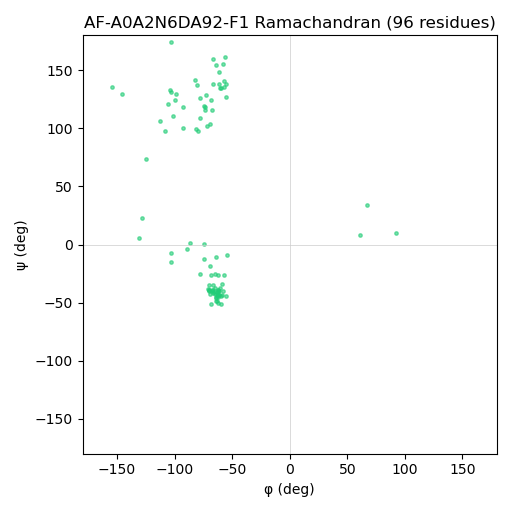.223 -11.613 -6.486 1.00 96.38 93 PRO A C 1
ATOM 752 O O . PRO A 1 93 ? 0.556 -11.113 -7.298 1.00 96.38 93 PRO A O 1
ATOM 755 N N . LYS A 1 94 ? 0.172 -12.537 -5.606 1.00 93.88 94 LYS A N 1
ATOM 756 C CA . LYS A 1 94 ? 1.490 -13.160 -5.743 1.00 93.88 94 LYS A CA 1
ATOM 757 C C . LYS A 1 94 ? 1.485 -14.001 -7.024 1.00 93.88 94 LYS A C 1
ATOM 759 O O . LYS A 1 94 ? 0.489 -14.693 -7.254 1.00 93.88 94 LYS A O 1
ATOM 764 N N . PRO A 1 95 ? 2.560 -13.980 -7.826 1.00 87.62 95 PRO A N 1
ATOM 765 C CA . PRO A 1 95 ? 2.718 -14.972 -8.874 1.00 87.62 95 PRO A CA 1
ATOM 766 C C . PRO A 1 95 ? 2.674 -16.363 -8.230 1.00 87.62 95 PRO A C 1
ATOM 768 O O . PRO A 1 95 ? 3.233 -16.574 -7.154 1.00 87.62 95 PRO A O 1
ATOM 771 N N . MET A 1 96 ? 1.929 -17.278 -8.845 1.00 84.81 96 MET A N 1
ATOM 772 C CA . MET A 1 96 ? 1.930 -18.678 -8.431 1.00 84.81 96 MET A CA 1
ATOM 773 C C . MET A 1 96 ? 3.268 -19.276 -8.864 1.00 84.81 96 MET A C 1
ATOM 775 O O . MET A 1 96 ? 3.635 -19.134 -10.029 1.00 84.81 96 MET A O 1
ATOM 779 N N . ASP A 1 97 ? 3.982 -19.925 -7.947 1.00 69.88 97 ASP A N 1
ATOM 780 C CA . ASP A 1 97 ? 5.108 -20.782 -8.315 1.00 69.88 97 ASP A CA 1
ATOM 781 C C . ASP A 1 97 ? 4.511 -22.007 -9.033 1.00 69.88 97 ASP A C 1
ATOM 783 O O . ASP A 1 97 ? 3.866 -22.841 -8.391 1.00 69.88 97 ASP A O 1
ATOM 787 N N . ILE A 1 98 ? 4.625 -22.059 -10.365 1.00 50.44 98 ILE A N 1
ATOM 788 C CA . ILE A 1 98 ? 4.190 -23.190 -11.209 1.00 50.44 98 ILE A CA 1
ATOM 789 C C . ILE A 1 98 ? 5.408 -24.029 -11.584 1.00 50.44 98 ILE A C 1
ATOM 791 O O . ILE A 1 98 ? 6.417 -23.421 -12.008 1.00 50.44 98 ILE A O 1
#

Sequence (98 aa):
MKVILHAGYYVKDYENGKKTSVNGDYLQDSAVQAWIAEGNTPDVYQEPEPTYIELRQAEYPSLAEQLDMQYWDSVNGTTVWADTIQSIKDKYPKPMDI

Nearest PDB structures (foldseek):
  7czf-assembly1_B  TM=2.909E-01  e=4.558E+00  Human gammaherpesvirus 8

Radius of gyration: 22.77 Å; Cα contacts (8 Å, |Δi|>4): 73; chains: 1; bounding box: 51×37×59 Å

pLDDT: mean 73.63, std 24.83, range [21.64, 98.81]